Protein AF-A0A8C8A825-F1 (afdb_monomer_lite)

InterPro domains:
  IPR019345 ARMET, C-terminal [PF10208] (122-163)
  IPR036361 SAP domain superfamily [G3DSA:1.10.720.30] (118-174)
  IPR036361 SAP domain superfamily [SSF68906] (119-161)
  IPR045332 ARMET, N-terminal [PF20145] (24-117)
  IPR045333 ARMET-like [PTHR12990] (24-174)

Secondary structure (DSSP, 8-state):
-------------------SS-HHHHHHHHHHHHHHHHTT----HHHHHHHHHHHHHH--THHHHHHHHTT-STTS-TTTTHHHHHHHHTT--HHHHHHHHHHH-THHHH-PPP----TTT--TTTS-HHHHHHHHHHTT---TT--SHHHHHHHHHHHHHHH-HHHHHTTTT-

Foldseek 3Di:
DDDDDDDDDDDPPDPDDDDDFQCLQQVLLVVLLVVCVVVVHQLALVRSLVSLLVSLVVDDDLSVVLCQLQQSHPPHDPVNVCLVSVCSSVVNRSVVSSVVSCVVPVVSRVSDDDPPQLLLPHDLVPDDPVVLQVNCVVVVHHDDPPPDSVSSVVVCLVCCCVPPVVSVVSVVVD

Sequence (174 aa):
ANAAEGAKLTQLYVPFPQAGAWILCVTFLGRFYQSLKDNDIEFTPASIEKELLKSCKEAKGKENRLCYYVGATSDAATKIINEVSKPMSHHIPVEKICEKLKKKDSQICELKYDKQIDLSTADLRKLRVKELRRILDDWGEACKGCAEKSDFIRRIHELMPKYAPRAAGARADL

Structure (mmCIF, N/CA/C/O backbone):
data_AF-A0A8C8A825-F1
#
_entry.id   AF-A0A8C8A825-F1
#
loop_
_atom_site.group_PDB
_atom_site.id
_atom_site.type_symbol
_atom_site.label_atom_id
_atom_site.label_alt_id
_atom_site.label_comp_id
_atom_site.label_asym_id
_atom_site.label_entity_id
_atom_site.label_seq_id
_atom_site.pdbx_PDB_ins_code
_atom_site.Cartn_x
_atom_site.Cartn_y
_atom_site.Cartn_z
_atom_site.occupancy
_atom_site.B_iso_or_equiv
_atom_site.auth_seq_id
_ato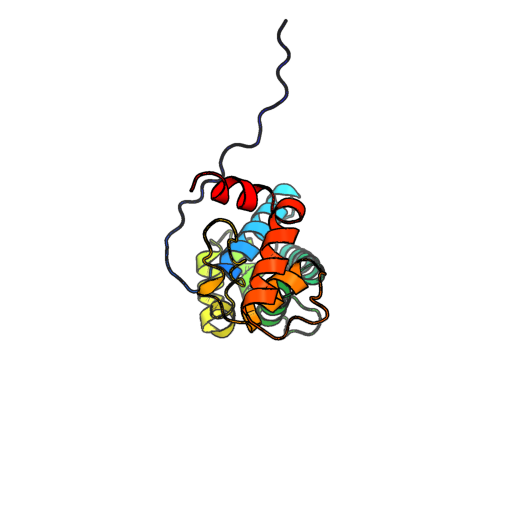m_site.auth_comp_id
_atom_site.auth_asym_id
_atom_site.auth_atom_id
_atom_site.pdbx_PDB_model_num
ATOM 1 N N . ALA A 1 1 ? -36.972 5.848 -29.291 1.00 37.88 1 ALA A N 1
ATOM 2 C CA . ALA A 1 1 ? -35.544 5.999 -29.629 1.00 37.88 1 ALA A CA 1
ATOM 3 C C . ALA A 1 1 ? -34.778 5.936 -28.317 1.00 37.88 1 ALA A C 1
ATOM 5 O O . ALA A 1 1 ? -34.937 6.827 -27.495 1.00 37.88 1 ALA A O 1
ATOM 6 N N . ASN A 1 2 ? -34.136 4.798 -28.052 1.00 31.83 2 ASN A N 1
ATOM 7 C CA . ASN A 1 2 ? -33.601 4.459 -26.735 1.00 31.83 2 ASN A CA 1
ATOM 8 C C . ASN A 1 2 ? -32.229 5.096 -26.514 1.00 31.83 2 ASN A C 1
ATOM 10 O O . ASN A 1 2 ? -31.342 4.969 -27.355 1.00 31.83 2 ASN A O 1
ATOM 14 N N . ALA A 1 3 ? -32.095 5.750 -25.363 1.00 33.47 3 ALA A N 1
ATOM 15 C CA . ALA A 1 3 ? -30.843 6.184 -24.773 1.00 33.47 3 ALA A CA 1
ATOM 16 C C . ALA A 1 3 ? -30.047 4.960 -24.298 1.00 33.47 3 ALA A C 1
ATOM 18 O O . ALA A 1 3 ? -30.589 4.097 -23.607 1.00 33.47 3 ALA A O 1
ATOM 19 N N . ALA A 1 4 ? -28.771 4.890 -24.664 1.00 36.69 4 ALA A N 1
ATOM 20 C CA . ALA A 1 4 ? -27.846 3.878 -24.180 1.00 36.69 4 ALA A CA 1
ATOM 21 C C . ALA A 1 4 ? -26.465 4.510 -23.989 1.00 36.69 4 ALA A C 1
ATOM 23 O O . ALA A 1 4 ? -25.629 4.432 -24.877 1.00 36.69 4 ALA A O 1
ATOM 24 N N . GLU A 1 5 ? -26.228 5.114 -22.824 1.00 36.88 5 GLU A N 1
ATOM 25 C CA . GLU A 1 5 ? -24.880 5.348 -22.302 1.00 36.88 5 GLU A CA 1
ATOM 26 C C . GLU A 1 5 ? -24.901 5.104 -20.793 1.00 36.88 5 GLU A C 1
ATOM 28 O O . GLU A 1 5 ? -25.528 5.838 -20.034 1.00 36.88 5 GLU A O 1
ATOM 33 N N . GLY A 1 6 ? -24.273 4.010 -20.361 1.00 34.44 6 GLY A N 1
ATOM 34 C CA . GLY A 1 6 ? -24.241 3.638 -18.950 1.00 34.44 6 GLY A CA 1
ATOM 35 C C . GLY A 1 6 ? -23.937 2.167 -18.704 1.00 34.44 6 GLY A C 1
ATOM 36 O O . GLY A 1 6 ? -24.703 1.499 -18.022 1.00 34.44 6 GLY A O 1
ATOM 37 N N . ALA A 1 7 ? -22.840 1.640 -19.255 1.00 36.97 7 ALA A N 1
ATOM 38 C CA . ALA A 1 7 ? -22.314 0.342 -18.831 1.00 36.97 7 ALA A CA 1
ATOM 39 C C . ALA A 1 7 ? -20.840 0.173 -19.229 1.00 36.97 7 ALA A C 1
ATOM 41 O O . ALA A 1 7 ? -20.533 -0.314 -20.314 1.00 36.97 7 ALA A O 1
ATOM 42 N N . LYS A 1 8 ? -19.909 0.525 -18.333 1.00 34.47 8 LYS A N 1
ATOM 43 C CA . LYS A 1 8 ? -18.552 -0.047 -18.368 1.00 34.47 8 LYS A CA 1
ATOM 44 C C . LYS A 1 8 ? -17.921 -0.117 -16.978 1.00 34.47 8 LYS A C 1
ATOM 46 O O . LYS A 1 8 ? -16.899 0.489 -16.697 1.00 34.47 8 LYS A O 1
ATOM 51 N N . LEU A 1 9 ? -18.556 -0.886 -16.101 1.00 34.88 9 LEU A N 1
ATOM 52 C CA . LEU A 1 9 ? -17.933 -1.423 -14.891 1.00 34.88 9 LEU A CA 1
ATOM 53 C C . LEU A 1 9 ? -18.299 -2.902 -14.795 1.00 34.88 9 LEU A C 1
ATOM 55 O O . LEU A 1 9 ? -19.087 -3.316 -13.951 1.00 34.88 9 LEU A O 1
ATOM 59 N N . THR A 1 10 ? -17.754 -3.703 -15.705 1.00 31.58 10 THR A N 1
ATOM 60 C CA . THR A 1 10 ? -17.824 -5.158 -15.611 1.00 31.58 10 THR A CA 1
ATOM 61 C C . THR A 1 10 ? -16.430 -5.757 -15.737 1.00 31.58 10 THR A C 1
ATOM 63 O O . THR A 1 10 ? -15.750 -5.634 -16.750 1.00 31.58 10 THR A O 1
ATOM 66 N N . GLN A 1 11 ? -16.067 -6.453 -14.660 1.00 36.81 11 GLN A N 1
ATOM 67 C CA . GLN A 1 11 ? -15.242 -7.654 -14.655 1.00 36.81 11 GLN A CA 1
ATOM 68 C C . GLN A 1 11 ? -13.747 -7.527 -15.017 1.00 36.81 11 GLN A C 1
ATOM 70 O O . GLN A 1 11 ? -13.301 -7.932 -16.085 1.00 36.81 11 GLN A O 1
ATOM 75 N N . LEU A 1 12 ? -12.924 -7.175 -14.024 1.00 33.88 12 LEU A N 1
ATOM 76 C CA . LEU A 1 12 ? -11.629 -7.847 -13.837 1.00 33.88 12 LEU A CA 1
ATOM 77 C C . LEU A 1 12 ? -11.740 -8.775 -12.623 1.00 33.88 12 LEU A C 1
ATOM 79 O O . LEU A 1 12 ? -11.275 -8.473 -11.527 1.00 33.88 12 LEU A O 1
ATOM 83 N N . TYR A 1 13 ? -12.411 -9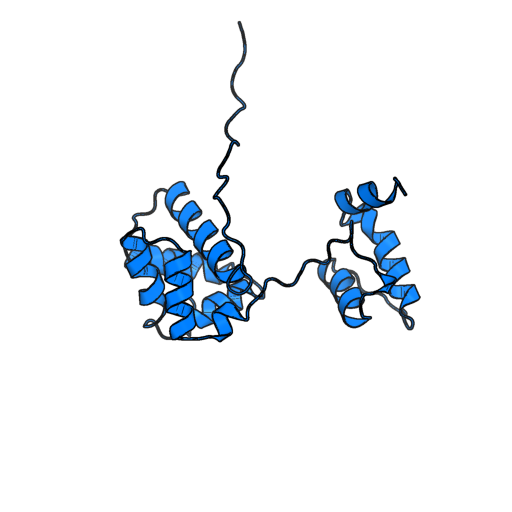.910 -12.820 1.00 34.53 13 TYR A N 1
ATOM 84 C CA . TYR A 1 13 ? -12.325 -11.039 -11.898 1.00 34.53 13 TYR A CA 1
ATOM 85 C C . TYR A 1 13 ? -11.005 -11.755 -12.203 1.00 34.53 13 TYR A C 1
ATOM 87 O O . TYR A 1 13 ? -10.935 -12.592 -13.100 1.00 34.53 13 TYR A O 1
ATOM 95 N N . VAL A 1 14 ? -9.926 -11.361 -11.524 1.00 41.38 14 VAL A N 1
ATOM 96 C CA . VAL A 1 14 ? -8.664 -12.105 -11.584 1.00 41.38 14 VAL A CA 1
ATOM 97 C C . VAL A 1 14 ? -8.833 -13.326 -10.673 1.00 41.38 14 VAL A C 1
ATOM 99 O O . VAL A 1 14 ? -9.137 -13.138 -9.491 1.00 41.38 14 VAL A O 1
ATOM 102 N N . PRO A 1 15 ? -8.697 -14.566 -11.181 1.00 37.84 15 PRO A N 1
ATOM 103 C CA . PRO A 1 15 ? -8.819 -15.762 -10.362 1.00 37.84 15 PRO A CA 1
ATOM 104 C C . PRO A 1 15 ? -7.679 -15.749 -9.345 1.00 37.84 15 PRO A C 1
ATOM 106 O O . PRO A 1 15 ? -6.513 -15.868 -9.699 1.00 37.84 15 PRO A O 1
ATOM 109 N N . PHE A 1 16 ? -8.038 -15.516 -8.087 1.00 37.12 16 PHE A N 1
ATOM 110 C CA . PHE A 1 16 ? -7.142 -15.349 -6.952 1.00 37.12 16 PHE A CA 1
ATOM 111 C C . PHE A 1 16 ? -6.661 -16.731 -6.476 1.00 37.12 16 PHE A C 1
ATOM 113 O O . PHE A 1 16 ? -7.476 -17.480 -5.925 1.00 37.12 16 PHE A O 1
ATOM 120 N N . PRO A 1 17 ? -5.376 -17.110 -6.622 1.00 40.50 17 PRO A N 1
ATOM 121 C CA . PRO A 1 17 ? -4.846 -18.258 -5.909 1.00 40.50 17 PRO A CA 1
ATOM 122 C C . PRO A 1 17 ? -4.606 -17.830 -4.457 1.00 40.50 17 PRO A C 1
ATOM 124 O O . PRO A 1 17 ? -3.824 -16.930 -4.148 1.00 40.50 17 PRO A O 1
ATOM 127 N N . GLN A 1 18 ? -5.335 -18.462 -3.546 1.00 50.6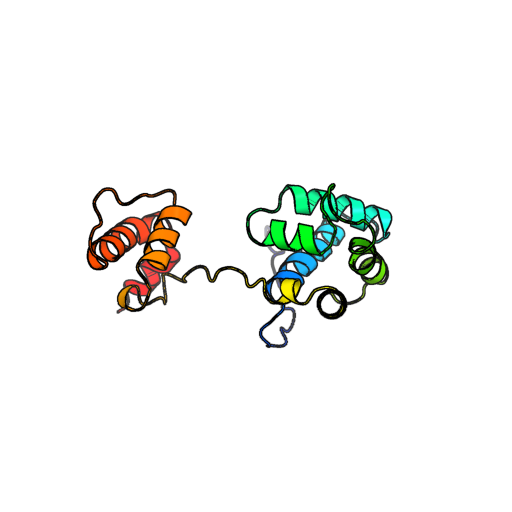9 18 GLN A N 1
ATOM 128 C CA . GLN A 1 18 ? -5.206 -18.294 -2.103 1.00 50.69 18 GLN A CA 1
ATOM 129 C C . GLN A 1 18 ? -3.828 -18.780 -1.624 1.00 50.69 18 GLN A C 1
ATOM 131 O O . GLN A 1 18 ? -3.541 -19.963 -1.764 1.00 50.69 18 GLN A O 1
ATOM 136 N N . ALA A 1 19 ? -3.023 -17.906 -1.004 1.00 37.22 19 ALA A N 1
ATOM 137 C CA . ALA A 1 19 ? -2.211 -18.225 0.187 1.00 37.22 19 ALA A CA 1
ATOM 138 C C . ALA A 1 19 ? -1.339 -17.031 0.632 1.00 37.22 19 ALA A C 1
ATOM 140 O O . ALA A 1 19 ? -0.170 -16.891 0.285 1.00 37.22 19 ALA A O 1
ATOM 141 N N . GLY A 1 20 ? -1.907 -16.166 1.471 1.00 55.69 20 GLY A N 1
ATOM 142 C CA . GLY A 1 20 ? -1.382 -16.018 2.831 1.00 55.69 20 GLY A CA 1
ATOM 143 C C . GLY A 1 20 ? 0.038 -15.497 3.099 1.00 55.69 20 GLY A C 1
ATOM 144 O O . GLY A 1 20 ? 0.536 -15.819 4.167 1.00 55.69 20 GLY A O 1
ATOM 145 N N . ALA A 1 21 ? 0.689 -14.686 2.258 1.00 53.09 21 ALA A N 1
ATOM 146 C CA . ALA A 1 21 ? 1.866 -13.897 2.696 1.00 53.09 21 ALA A CA 1
ATOM 147 C C . ALA A 1 21 ? 2.200 -12.658 1.838 1.00 53.09 21 ALA A C 1
ATOM 149 O O . ALA A 1 21 ? 3.205 -12.020 2.065 1.00 53.09 21 ALA A O 1
ATOM 150 N N . TRP A 1 22 ? 1.417 -12.294 0.825 1.00 64.94 22 TRP A N 1
ATOM 151 C CA . TRP A 1 22 ? 1.866 -11.305 -0.185 1.00 64.94 22 TRP A CA 1
ATOM 152 C C . TRP A 1 22 ? 0.743 -10.392 -0.665 1.00 64.94 22 TRP A C 1
ATOM 154 O O . TRP A 1 22 ? 0.918 -9.639 -1.619 1.00 64.94 22 TRP A O 1
ATOM 164 N N . ILE A 1 23 ? -0.412 -10.446 0.007 1.00 72.50 23 ILE A N 1
ATOM 165 C CA . ILE A 1 23 ? -1.627 -9.723 -0.387 1.00 72.50 23 ILE A CA 1
ATOM 166 C C . ILE A 1 23 ? -1.338 -8.235 -0.573 1.00 72.50 23 ILE A C 1
ATOM 168 O O . ILE A 1 23 ? -1.817 -7.653 -1.538 1.00 72.50 23 ILE A O 1
ATOM 172 N N . LEU A 1 24 ? -0.527 -7.632 0.298 1.00 78.12 24 LEU A N 1
ATOM 173 C CA . LEU A 1 24 ? -0.204 -6.213 0.198 1.00 78.12 24 LEU A CA 1
ATOM 174 C C . LEU A 1 24 ? 0.624 -5.887 -1.050 1.00 78.12 24 LEU A C 1
ATOM 176 O O . LEU A 1 24 ? 0.237 -5.012 -1.817 1.00 78.12 24 LEU A O 1
ATOM 180 N N . CYS A 1 25 ? 1.699 -6.637 -1.302 1.00 82.31 25 CYS A N 1
ATOM 181 C CA . CYS A 1 25 ? 2.536 -6.449 -2.488 1.00 82.31 25 CYS A CA 1
ATOM 182 C C . CYS A 1 25 ? 1.747 -6.672 -3.790 1.00 82.31 25 CYS A C 1
ATOM 184 O O . CYS A 1 25 ? 1.757 -5.818 -4.673 1.00 82.31 25 CYS A O 1
ATOM 186 N N . VAL A 1 26 ? 1.011 -7.785 -3.888 1.00 83.88 26 VAL A N 1
ATOM 187 C CA . VAL A 1 26 ? 0.253 -8.148 -5.097 1.00 83.88 26 VAL A CA 1
ATOM 188 C C . VAL A 1 26 ? -0.876 -7.156 -5.365 1.00 83.88 26 VAL A C 1
ATOM 190 O O . VAL A 1 26 ? -1.069 -6.749 -6.507 1.00 83.88 26 VAL A O 1
ATOM 193 N N . THR A 1 27 ? -1.595 -6.721 -4.325 1.00 82.44 27 THR A N 1
ATOM 194 C CA . THR A 1 27 ? -2.688 -5.749 -4.480 1.00 82.44 27 THR A CA 1
ATOM 195 C C . THR A 1 27 ? -2.154 -4.385 -4.901 1.00 82.44 27 THR A C 1
ATOM 197 O O . THR A 1 27 ? -2.687 -3.791 -5.836 1.00 82.44 27 THR A O 1
ATOM 200 N N . PHE A 1 28 ? -1.093 -3.896 -4.251 1.00 86.00 28 PHE A N 1
ATOM 201 C CA . PHE A 1 28 ? -0.498 -2.601 -4.571 1.00 86.00 28 PHE A CA 1
ATOM 202 C C . PHE A 1 28 ? 0.079 -2.581 -5.991 1.00 86.00 28 PHE A C 1
ATOM 204 O O . PHE A 1 28 ? -0.312 -1.745 -6.804 1.00 86.00 28 PHE A O 1
ATOM 211 N N . LEU A 1 29 ? 0.939 -3.549 -6.331 1.00 86.12 29 LEU A N 1
ATOM 212 C CA . LEU A 1 29 ? 1.541 -3.637 -7.664 1.00 86.12 29 LEU A CA 1
ATOM 213 C C . LEU A 1 29 ? 0.511 -3.953 -8.753 1.00 86.12 29 LEU A C 1
ATOM 215 O O . LEU A 1 29 ? 0.650 -3.478 -9.876 1.00 86.12 29 LEU A O 1
ATOM 219 N N . GLY A 1 30 ? -0.531 -4.724 -8.438 1.00 86.81 30 GLY A N 1
ATOM 220 C CA . GLY A 1 30 ? -1.634 -4.998 -9.357 1.00 86.81 30 GLY A CA 1
ATOM 221 C C . GLY A 1 30 ? -2.434 -3.739 -9.693 1.00 86.81 30 GLY A C 1
ATOM 222 O O . GLY A 1 30 ? -2.683 -3.473 -10.868 1.00 86.81 30 GLY A O 1
ATOM 223 N N . ARG A 1 31 ? -2.780 -2.927 -8.683 1.00 84.81 31 ARG A N 1
ATOM 224 C CA . ARG A 1 31 ? -3.431 -1.618 -8.879 1.00 84.81 31 ARG A CA 1
ATOM 225 C C . ARG A 1 31 ? -2.542 -0.666 -9.669 1.00 84.81 31 ARG A C 1
ATOM 227 O O . ARG A 1 31 ? -3.011 -0.049 -10.617 1.00 84.81 31 ARG A O 1
ATOM 234 N N . PHE A 1 32 ? -1.261 -0.597 -9.319 1.00 88.31 32 PHE A N 1
ATOM 235 C CA . PHE A 1 32 ? -0.285 0.230 -10.019 1.00 88.31 32 PHE A CA 1
ATOM 236 C C . PHE A 1 32 ? -0.153 -0.162 -11.499 1.00 88.31 32 PHE A C 1
ATOM 238 O O . PHE A 1 32 ? -0.235 0.692 -12.374 1.00 88.31 32 PHE A O 1
ATOM 245 N N . TYR A 1 33 ? -0.047 -1.458 -11.799 1.00 87.12 33 TYR A N 1
ATOM 246 C CA . TYR A 1 33 ? 0.012 -1.955 -13.174 1.00 87.12 33 TYR A CA 1
ATOM 247 C C . TYR A 1 33 ? -1.242 -1.592 -13.986 1.00 87.12 33 TYR A C 1
ATOM 249 O O . TYR A 1 33 ? -1.131 -1.230 -15.154 1.00 87.12 33 TYR A O 1
ATOM 257 N N . GLN A 1 34 ? -2.431 -1.655 -13.376 1.00 85.81 34 GLN A N 1
ATOM 258 C CA . GLN A 1 34 ? -3.663 -1.184 -14.020 1.00 85.81 34 GLN A CA 1
ATOM 259 C C . GLN A 1 34 ? -3.650 0.332 -14.232 1.00 85.81 34 GLN A C 1
ATOM 261 O O . GLN A 1 34 ? -4.019 0.780 -15.308 1.00 85.81 34 GLN A O 1
ATOM 266 N N . SER A 1 35 ? -3.160 1.109 -13.263 1.00 85.75 35 SER A N 1
ATOM 267 C CA . SER A 1 35 ? -3.014 2.562 -13.400 1.00 85.75 35 SER A CA 1
ATOM 268 C C . SER A 1 35 ? -2.112 2.934 -14.575 1.00 85.75 35 SER A C 1
ATOM 270 O O . SER A 1 35 ? -2.441 3.850 -15.319 1.00 85.75 35 SER A O 1
ATOM 272 N N . LEU A 1 36 ? -1.007 2.211 -14.782 1.00 87.62 36 LEU A N 1
ATOM 273 C CA . LEU A 1 36 ? -0.136 2.421 -15.942 1.00 87.62 36 LEU A CA 1
ATOM 274 C C . LEU A 1 36 ? -0.876 2.178 -17.262 1.00 87.62 36 LEU A C 1
ATOM 276 O O . LEU A 1 36 ? -0.718 2.961 -18.190 1.00 87.62 36 LEU A O 1
ATOM 280 N N . LYS A 1 37 ? -1.704 1.126 -17.333 1.00 85.62 37 LYS A N 1
ATOM 281 C CA . LYS A 1 37 ? -2.528 0.841 -18.520 1.00 85.62 37 LYS A CA 1
ATOM 282 C C . LYS A 1 37 ? -3.593 1.902 -18.763 1.00 85.62 37 LYS A C 1
ATOM 284 O O . LYS A 1 37 ? -3.794 2.297 -19.900 1.00 85.62 37 LYS A O 1
ATOM 289 N N . ASP A 1 38 ? -4.279 2.328 -17.709 1.00 87.81 38 ASP A N 1
ATOM 290 C CA . ASP A 1 38 ? -5.364 3.310 -17.785 1.00 87.81 38 ASP A CA 1
ATOM 291 C C . ASP A 1 38 ? -4.858 4.695 -18.215 1.00 87.81 38 ASP A C 1
ATOM 293 O O . ASP A 1 38 ? -5.515 5.395 -18.976 1.0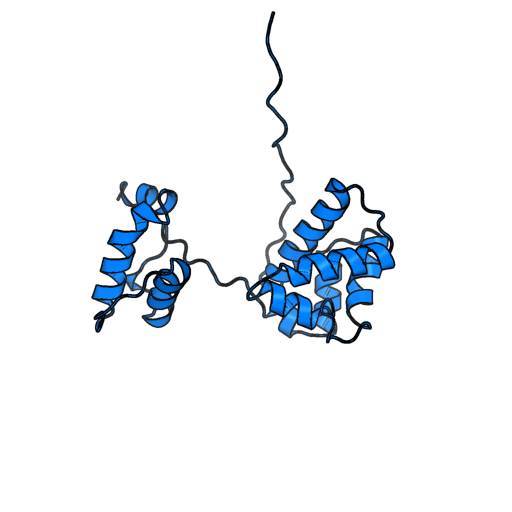0 87.81 38 ASP A O 1
ATOM 297 N N . ASN A 1 39 ? -3.641 5.051 -17.792 1.00 84.25 39 ASN A N 1
ATOM 298 C CA . ASN A 1 39 ? -2.987 6.313 -18.144 1.00 84.25 39 ASN A CA 1
ATOM 299 C C . ASN A 1 39 ? -2.134 6.224 -19.426 1.00 84.25 39 ASN A C 1
ATOM 301 O O . ASN A 1 39 ? -1.360 7.141 -19.688 1.00 84.25 39 ASN A O 1
ATOM 305 N N . ASP A 1 40 ? -2.242 5.128 -20.189 1.00 85.88 40 ASP A N 1
ATOM 306 C CA . ASP A 1 40 ? -1.483 4.867 -21.425 1.00 85.88 40 ASP A CA 1
ATOM 307 C C . ASP A 1 40 ? 0.038 5.104 -21.269 1.00 85.88 40 ASP A C 1
ATOM 309 O O . ASP A 1 40 ? 0.721 5.641 -22.138 1.00 85.88 40 ASP A O 1
ATOM 313 N N . ILE A 1 41 ? 0.588 4.734 -20.107 1.00 86.44 41 ILE A N 1
ATOM 314 C CA . ILE A 1 41 ? 2.007 4.921 -19.802 1.00 86.44 41 ILE A CA 1
ATOM 315 C C . ILE A 1 41 ? 2.819 3.814 -20.470 1.00 86.44 41 ILE A C 1
ATOM 317 O O . ILE A 1 41 ? 2.545 2.622 -20.305 1.00 86.44 41 ILE A O 1
ATOM 321 N N . GLU A 1 42 ? 3.891 4.201 -21.158 1.00 87.25 42 GLU A N 1
ATOM 322 C CA . GLU A 1 42 ? 4.827 3.246 -21.741 1.00 87.25 42 GLU A CA 1
ATOM 323 C C . GLU A 1 42 ? 5.457 2.355 -20.660 1.00 87.25 42 GLU A C 1
ATOM 325 O O . GLU A 1 42 ? 6.041 2.836 -19.683 1.00 87.25 42 GLU A O 1
ATOM 330 N N . PHE A 1 43 ? 5.404 1.037 -20.867 1.00 86.94 43 PHE A N 1
ATOM 331 C CA . PHE A 1 43 ? 5.983 0.029 -19.975 1.00 86.94 43 PHE A CA 1
ATOM 332 C C . PHE A 1 43 ? 7.511 -0.055 -20.119 1.00 86.94 43 PHE A C 1
ATOM 334 O O . PHE A 1 43 ? 8.077 -1.123 -20.337 1.00 86.94 43 PHE A O 1
ATOM 341 N N . THR A 1 44 ? 8.202 1.076 -19.996 1.00 88.19 44 THR A N 1
ATOM 342 C CA . THR A 1 44 ? 9.665 1.136 -19.936 1.00 88.19 44 THR A CA 1
ATOM 343 C C . THR A 1 44 ? 10.124 1.170 -18.478 1.00 88.19 44 THR A C 1
ATOM 345 O O . THR A 1 44 ? 9.418 1.712 -17.622 1.00 88.19 44 THR A O 1
ATOM 348 N N . PRO A 1 45 ? 11.306 0.615 -18.150 1.00 86.06 45 PRO A N 1
ATOM 349 C CA . PRO A 1 45 ? 11.792 0.601 -16.774 1.00 86.06 45 PRO A CA 1
ATOM 350 C C . PRO A 1 45 ? 11.873 2.015 -16.182 1.00 86.06 45 PRO A C 1
ATOM 352 O O . PRO A 1 45 ? 11.413 2.218 -15.065 1.00 86.06 45 PRO A O 1
ATOM 355 N N . ALA A 1 46 ? 12.332 3.000 -16.959 1.00 86.50 46 ALA A N 1
ATOM 356 C CA . ALA A 1 46 ? 12.440 4.388 -16.513 1.00 86.50 46 ALA A CA 1
ATOM 357 C C . ALA A 1 46 ? 11.072 5.042 -16.228 1.00 86.50 46 ALA A C 1
ATOM 359 O O . ALA A 1 46 ? 10.910 5.719 -15.210 1.00 86.50 46 ALA A O 1
ATOM 360 N N . SER A 1 47 ? 10.072 4.829 -17.094 1.00 88.50 47 SER A N 1
ATOM 361 C CA . SER A 1 47 ? 8.715 5.357 -16.881 1.00 88.50 47 SER A CA 1
ATOM 362 C C . SER A 1 47 ? 8.043 4.704 -15.674 1.00 88.50 47 SER A C 1
ATOM 364 O O . SER A 1 47 ? 7.458 5.396 -14.840 1.00 88.50 47 SER A O 1
ATOM 366 N N . ILE A 1 48 ? 8.191 3.383 -15.534 1.00 88.94 48 ILE A N 1
ATOM 367 C CA . ILE A 1 48 ? 7.663 2.622 -14.400 1.00 88.94 48 ILE A CA 1
ATOM 368 C C . ILE A 1 48 ? 8.294 3.098 -13.089 1.00 88.94 48 ILE A C 1
ATOM 370 O O . ILE A 1 48 ? 7.576 3.324 -12.121 1.00 88.94 48 ILE A O 1
ATOM 374 N N . GLU A 1 49 ? 9.615 3.289 -13.046 1.00 87.50 49 GLU A N 1
ATOM 375 C CA . GLU A 1 49 ? 10.314 3.806 -11.862 1.00 87.50 49 GLU A CA 1
ATOM 376 C C . GLU A 1 49 ? 9.770 5.175 -11.443 1.00 87.50 49 GLU A C 1
ATOM 378 O O . GLU A 1 49 ? 9.480 5.401 -10.266 1.00 87.50 49 GLU A O 1
ATOM 383 N N . LYS A 1 50 ? 9.576 6.075 -12.412 1.00 88.19 50 LYS A N 1
ATOM 384 C CA . LYS A 1 50 ? 9.054 7.423 -12.172 1.00 88.19 50 LYS A CA 1
ATOM 385 C C . LYS A 1 50 ? 7.625 7.406 -11.624 1.00 88.19 50 LYS A C 1
ATOM 387 O O . LYS A 1 50 ? 7.349 8.091 -10.637 1.00 88.19 50 LYS A O 1
ATOM 392 N N . GLU A 1 51 ? 6.728 6.632 -12.231 1.00 89.12 51 GLU A N 1
ATOM 393 C CA . GLU A 1 51 ? 5.329 6.578 -11.791 1.00 89.12 51 GLU A CA 1
ATOM 394 C C . GLU A 1 51 ? 5.180 5.815 -10.469 1.00 89.12 51 GLU A C 1
ATOM 396 O O . GLU A 1 51 ? 4.350 6.172 -9.629 1.00 89.12 51 GLU A O 1
ATOM 401 N N . LEU A 1 52 ? 6.027 4.808 -10.230 1.00 87.81 52 LEU A N 1
ATOM 402 C CA . LEU A 1 52 ? 6.054 4.079 -8.966 1.00 87.81 52 LEU A CA 1
ATOM 403 C C . LEU A 1 52 ? 6.513 4.990 -7.824 1.00 87.81 52 LEU A C 1
ATOM 405 O O . LEU A 1 52 ? 5.877 5.006 -6.775 1.00 87.81 52 LEU A O 1
ATOM 409 N N . LEU A 1 53 ? 7.549 5.810 -8.040 1.00 87.06 53 LEU A N 1
ATOM 410 C CA . LEU A 1 53 ? 7.986 6.831 -7.078 1.00 87.06 53 LEU A CA 1
ATOM 411 C C . LEU A 1 53 ? 6.868 7.827 -6.752 1.00 87.06 53 LEU A C 1
ATOM 413 O O . LEU A 1 53 ? 6.710 8.223 -5.599 1.00 87.06 53 LEU A O 1
ATOM 417 N N . LYS A 1 54 ? 6.089 8.242 -7.753 1.00 87.38 54 LYS A N 1
ATOM 418 C CA . LYS A 1 54 ? 4.952 9.149 -7.563 1.00 87.38 54 LYS A CA 1
ATOM 419 C C . LYS A 1 54 ? 3.836 8.483 -6.755 1.00 87.38 54 LYS A C 1
ATOM 421 O O . LYS A 1 54 ? 3.447 9.018 -5.721 1.00 87.38 54 LYS A O 1
ATOM 426 N N . SER A 1 55 ? 3.441 7.271 -7.139 1.00 86.38 55 SER A N 1
ATOM 427 C CA . SER A 1 55 ? 2.452 6.463 -6.410 1.00 86.38 55 SER A CA 1
ATOM 428 C C . SER A 1 55 ? 2.875 6.220 -4.956 1.00 86.38 55 SER A C 1
ATOM 430 O O . SER A 1 55 ? 2.066 6.284 -4.034 1.00 86.38 55 SER A O 1
ATOM 432 N N . CYS A 1 56 ? 4.170 5.997 -4.728 1.00 85.69 56 CYS A N 1
ATOM 433 C CA . CYS A 1 56 ? 4.739 5.781 -3.405 1.00 85.69 56 CYS A CA 1
ATOM 434 C C . CYS A 1 56 ? 4.829 7.042 -2.539 1.00 85.69 56 CYS A C 1
ATOM 436 O O . CYS A 1 56 ? 4.798 6.927 -1.317 1.00 85.69 56 CYS A O 1
ATOM 438 N N . LYS A 1 57 ? 4.894 8.241 -3.133 1.00 83.25 57 LYS A N 1
ATOM 439 C CA . LYS A 1 57 ? 4.781 9.507 -2.387 1.00 83.25 57 LYS A CA 1
ATOM 440 C C . LYS A 1 57 ? 3.366 9.743 -1.864 1.00 83.25 57 LYS A C 1
ATOM 442 O O . LYS A 1 57 ? 3.199 10.352 -0.811 1.00 83.25 57 LYS A O 1
ATOM 447 N N . GLU A 1 58 ? 2.361 9.282 -2.601 1.00 80.25 58 GLU A N 1
ATOM 448 C CA . GLU A 1 58 ? 0.953 9.381 -2.203 1.00 80.25 58 GLU A CA 1
ATOM 449 C C . GLU A 1 58 ? 0.545 8.261 -1.234 1.00 80.25 58 GLU A C 1
ATOM 451 O O . GLU A 1 58 ? -0.374 8.432 -0.427 1.00 80.25 58 GLU A O 1
ATOM 456 N N . ALA A 1 59 ? 1.258 7.131 -1.267 1.00 78.38 59 ALA A N 1
ATOM 457 C CA . ALA A 1 59 ? 1.038 6.000 -0.380 1.00 78.38 59 ALA A CA 1
ATOM 458 C C . ALA A 1 59 ? 1.245 6.378 1.098 1.00 78.38 59 ALA A C 1
ATOM 460 O O . ALA A 1 59 ? 2.214 7.034 1.480 1.00 78.38 59 ALA A O 1
ATOM 461 N N . LYS A 1 60 ? 0.346 5.907 1.971 1.00 75.50 60 LYS A N 1
ATOM 462 C CA . LYS A 1 60 ? 0.410 6.133 3.425 1.00 75.50 60 LYS A CA 1
ATOM 463 C C . LYS A 1 60 ? 0.374 4.813 4.193 1.00 75.50 60 LYS A C 1
ATOM 465 O O . LYS A 1 60 ? -0.076 3.780 3.702 1.00 75.50 60 LYS A O 1
ATOM 470 N N . GLY A 1 61 ? 0.880 4.833 5.426 1.00 79.88 61 GLY A N 1
ATOM 471 C CA . GLY A 1 61 ? 0.863 3.671 6.315 1.00 79.88 61 GLY A CA 1
ATOM 472 C C . GLY A 1 61 ? 1.716 2.508 5.799 1.00 79.88 61 GLY A C 1
ATOM 473 O O . GLY A 1 61 ? 2.927 2.639 5.617 1.00 79.88 61 GLY A O 1
ATOM 474 N N . LYS A 1 62 ? 1.093 1.342 5.596 1.00 75.81 62 LYS A N 1
ATOM 475 C CA . LYS A 1 62 ? 1.800 0.112 5.204 1.00 75.81 62 LYS A CA 1
ATOM 476 C C . LYS A 1 62 ? 2.239 0.093 3.742 1.00 75.81 62 LYS A C 1
ATOM 478 O O . LYS A 1 62 ? 3.242 -0.547 3.442 1.00 75.81 62 LYS A O 1
ATOM 483 N N . GLU A 1 63 ? 1.545 0.811 2.864 1.00 81.25 63 GLU A N 1
ATOM 484 C CA . GLU A 1 63 ? 1.940 0.945 1.457 1.00 81.25 63 GLU A CA 1
ATOM 485 C C . GLU A 1 63 ? 3.202 1.808 1.330 1.00 81.25 63 GLU A C 1
ATOM 487 O O . GLU A 1 63 ? 4.122 1.426 0.618 1.00 81.25 63 GLU A O 1
ATOM 492 N N . ASN A 1 64 ? 3.343 2.871 2.133 1.00 83.12 64 ASN A N 1
ATOM 493 C CA . ASN A 1 64 ? 4.605 3.621 2.221 1.00 83.12 64 ASN A CA 1
ATOM 494 C C . ASN A 1 64 ? 5.764 2.742 2.727 1.00 83.12 64 ASN A C 1
ATOM 496 O O . ASN A 1 64 ? 6.892 2.813 2.243 1.00 83.12 64 ASN A O 1
ATOM 500 N N . ARG A 1 65 ? 5.484 1.862 3.695 1.00 81.94 65 ARG A N 1
ATOM 501 C CA . ARG A 1 65 ? 6.489 0.922 4.200 1.00 81.94 65 ARG A CA 1
ATOM 502 C C . ARG A 1 65 ? 6.880 -0.119 3.148 1.00 81.94 65 ARG A C 1
ATOM 504 O O . ARG A 1 65 ? 8.057 -0.436 3.040 1.00 81.94 65 ARG A O 1
ATOM 511 N N . LEU A 1 66 ? 5.930 -0.595 2.338 1.00 84.38 66 LEU A N 1
ATOM 512 C CA . LEU A 1 66 ? 6.229 -1.402 1.151 1.00 84.38 66 LEU A CA 1
ATOM 513 C C . LEU A 1 66 ? 7.134 -0.626 0.188 1.00 84.38 66 LEU A C 1
ATOM 515 O O . LEU A 1 66 ? 8.160 -1.159 -0.216 1.00 84.38 66 LEU A O 1
ATOM 519 N N . CYS A 1 67 ? 6.780 0.621 -0.134 1.00 86.62 67 CYS A N 1
ATOM 520 C CA . CYS A 1 67 ? 7.539 1.501 -1.023 1.00 86.62 67 CYS A CA 1
ATOM 521 C C . CYS A 1 67 ? 9.001 1.669 -0.595 1.00 86.62 67 CYS A C 1
ATOM 523 O O . CYS A 1 67 ? 9.898 1.620 -1.436 1.00 86.62 67 CYS A O 1
ATOM 525 N N . TYR A 1 68 ? 9.248 1.790 0.711 1.00 83.56 68 TYR A N 1
ATOM 526 C CA . TYR A 1 68 ? 10.596 1.815 1.273 1.00 83.56 68 TYR A CA 1
ATOM 527 C C . TYR A 1 68 ? 11.378 0.531 0.955 1.00 83.56 68 TYR A C 1
ATOM 529 O O . TYR A 1 68 ? 12.487 0.596 0.429 1.00 83.56 68 TYR A O 1
ATOM 537 N N . TYR A 1 69 ? 10.779 -0.640 1.194 1.00 81.19 69 TYR A N 1
ATOM 538 C CA . TYR A 1 69 ? 11.441 -1.924 0.948 1.00 81.19 69 TYR A CA 1
ATOM 539 C C . TYR A 1 69 ? 11.645 -2.240 -0.538 1.00 81.19 69 TYR A C 1
ATOM 541 O O . TYR A 1 69 ? 12.649 -2.845 -0.902 1.00 81.19 69 TYR A O 1
ATOM 549 N N . VAL A 1 70 ? 10.724 -1.828 -1.414 1.00 83.38 70 VAL A N 1
ATOM 550 C CA . VAL A 1 70 ? 10.880 -2.013 -2.870 1.00 83.38 70 VAL A CA 1
ATOM 551 C C . VAL A 1 70 ? 11.828 -0.990 -3.502 1.00 83.38 70 VAL A C 1
ATOM 553 O O . VAL A 1 70 ? 12.086 -1.058 -4.701 1.00 83.38 70 VAL A O 1
ATOM 556 N N . GLY A 1 71 ? 12.370 -0.051 -2.724 1.00 83.12 71 GLY A N 1
ATOM 557 C CA . GLY A 1 71 ? 13.297 0.957 -3.230 1.00 83.12 71 GLY A CA 1
ATOM 558 C C . GLY A 1 71 ? 12.630 2.092 -4.007 1.00 83.12 71 GLY A C 1
ATOM 559 O O . GLY A 1 71 ? 13.302 2.777 -4.770 1.00 83.12 71 GLY A O 1
ATOM 560 N N . ALA A 1 72 ? 11.320 2.283 -3.842 1.00 84.06 72 ALA A N 1
ATOM 561 C CA . ALA A 1 72 ? 10.531 3.322 -4.504 1.00 84.06 72 ALA A CA 1
ATOM 562 C C . ALA A 1 72 ? 10.346 4.564 -3.616 1.00 84.06 72 ALA A C 1
ATOM 564 O O . ALA A 1 72 ? 9.312 5.231 -3.647 1.00 84.06 72 ALA A O 1
ATOM 565 N N . THR A 1 73 ? 11.362 4.884 -2.819 1.00 77.50 73 THR A N 1
ATOM 566 C CA . THR A 1 73 ? 11.474 6.145 -2.084 1.00 77.50 73 THR A CA 1
ATOM 567 C C . THR A 1 73 ? 12.766 6.838 -2.498 1.00 77.50 73 THR A C 1
ATOM 569 O O . THR A 1 73 ? 13.731 6.192 -2.897 1.00 77.50 73 THR A O 1
ATOM 572 N N . SER A 1 74 ? 12.806 8.166 -2.399 1.00 66.69 74 SER A N 1
ATOM 573 C CA . SER A 1 74 ? 13.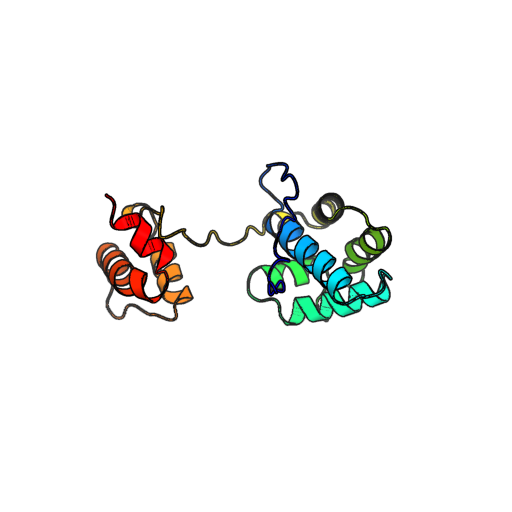992 8.963 -2.753 1.00 66.69 74 SER A CA 1
ATOM 574 C C . SER A 1 74 ? 15.225 8.670 -1.889 1.00 66.69 74 SER A C 1
ATOM 576 O O . SER A 1 74 ? 16.325 9.058 -2.260 1.00 66.69 74 SER A O 1
ATOM 578 N N . ASP A 1 75 ? 15.026 8.012 -0.747 1.00 64.12 75 ASP A N 1
ATOM 579 C CA . ASP A 1 75 ? 16.059 7.648 0.228 1.00 64.12 75 ASP A CA 1
ATOM 580 C C . ASP A 1 75 ? 16.556 6.197 0.059 1.00 64.12 75 ASP A C 1
ATOM 582 O O . ASP A 1 75 ? 17.605 5.823 0.576 1.00 64.12 75 ASP A O 1
ATOM 586 N N . ALA A 1 76 ? 15.819 5.356 -0.675 1.00 61.84 76 ALA A N 1
ATOM 587 C CA . ALA A 1 76 ? 16.128 3.937 -0.774 1.00 61.84 76 ALA A CA 1
ATOM 588 C C . ALA A 1 76 ? 17.076 3.607 -1.936 1.00 61.84 76 ALA A C 1
ATOM 590 O O . ALA A 1 76 ? 17.121 4.270 -2.973 1.00 61.84 76 ALA A O 1
ATOM 591 N N . ALA A 1 77 ? 17.836 2.522 -1.769 1.00 57.50 77 ALA A N 1
ATOM 592 C CA . ALA A 1 77 ? 18.785 2.055 -2.766 1.00 57.50 77 ALA A CA 1
ATOM 593 C C . ALA A 1 77 ? 18.072 1.702 -4.088 1.00 57.50 77 ALA A C 1
ATOM 595 O O . ALA A 1 77 ? 17.365 0.696 -4.187 1.00 57.50 77 ALA A O 1
ATOM 596 N N . THR A 1 78 ? 18.351 2.473 -5.142 1.00 61.62 78 THR A N 1
ATOM 597 C CA . THR A 1 78 ? 17.836 2.325 -6.524 1.00 61.62 78 THR A CA 1
ATOM 598 C C . THR A 1 78 ? 18.060 0.940 -7.155 1.00 61.62 78 THR A C 1
ATOM 600 O O . THR A 1 78 ? 17.534 0.620 -8.220 1.00 61.62 78 THR A O 1
ATOM 603 N N . LYS A 1 79 ? 18.816 0.055 -6.500 1.00 65.00 79 LYS A N 1
ATOM 604 C CA . LYS A 1 79 ? 19.024 -1.324 -6.949 1.00 65.00 79 LYS A CA 1
ATOM 605 C C . LYS A 1 79 ? 17.795 -2.225 -6.770 1.00 65.00 79 LYS A C 1
ATOM 607 O O . LYS A 1 79 ? 17.717 -3.223 -7.481 1.00 65.00 79 LYS A O 1
ATOM 612 N N . ILE A 1 80 ? 16.857 -1.920 -5.863 1.00 78.50 80 ILE A N 1
ATOM 613 C CA . ILE A 1 80 ? 15.686 -2.796 -5.635 1.00 78.50 80 ILE A CA 1
ATOM 614 C C . ILE A 1 80 ? 14.527 -2.482 -6.584 1.00 78.50 80 ILE A C 1
ATOM 616 O O . ILE A 1 80 ? 13.925 -3.417 -7.106 1.00 78.50 80 ILE A O 1
ATOM 620 N N . ILE A 1 81 ? 14.279 -1.210 -6.908 1.00 84.44 81 ILE A N 1
ATOM 621 C CA . ILE A 1 81 ? 13.189 -0.823 -7.822 1.00 84.44 81 ILE A CA 1
ATOM 622 C C . ILE A 1 81 ? 13.347 -1.449 -9.219 1.00 84.44 81 ILE A C 1
ATOM 624 O O . ILE A 1 81 ? 12.362 -1.822 -9.851 1.00 84.44 81 ILE A O 1
ATOM 628 N N . ASN A 1 82 ? 14.590 -1.707 -9.638 1.00 85.31 82 ASN A N 1
ATOM 629 C CA . ASN A 1 82 ? 14.938 -2.458 -10.845 1.00 85.31 82 ASN A CA 1
ATOM 630 C C . ASN A 1 82 ? 14.368 -3.890 -10.888 1.00 85.31 82 ASN A C 1
ATOM 632 O O . ASN A 1 82 ? 14.096 -4.418 -11.966 1.00 85.31 82 ASN A O 1
ATOM 636 N N . GLU A 1 83 ? 14.177 -4.532 -9.733 1.00 85.44 83 GLU A N 1
ATOM 637 C CA . GLU A 1 83 ? 13.548 -5.857 -9.624 1.00 85.44 83 GLU A CA 1
ATOM 638 C C . GLU A 1 83 ? 12.028 -5.801 -9.783 1.00 85.44 83 GLU A C 1
ATOM 640 O O . GLU A 1 83 ? 11.392 -6.846 -9.866 1.00 85.44 83 GLU A O 1
ATOM 645 N N . VAL A 1 84 ? 11.445 -4.602 -9.825 1.00 86.56 84 VAL A N 1
ATOM 646 C CA . VAL A 1 84 ? 10.028 -4.367 -10.111 1.00 86.56 84 VAL A CA 1
ATOM 647 C C . VAL A 1 84 ? 9.870 -3.823 -11.526 1.00 86.56 84 VAL A C 1
ATOM 649 O O . VAL A 1 84 ? 9.124 -4.396 -12.315 1.00 86.56 84 VAL A O 1
ATOM 652 N N . SER A 1 85 ? 10.626 -2.783 -11.883 1.00 87.62 85 SER A N 1
ATOM 653 C CA . SER A 1 85 ? 10.505 -2.084 -13.164 1.00 87.62 85 SER A CA 1
ATOM 654 C C . SER A 1 85 ? 10.849 -2.968 -14.365 1.00 87.62 85 SER A C 1
ATOM 656 O O . SER A 1 85 ? 10.070 -3.023 -15.312 1.00 87.62 85 SER A O 1
ATOM 658 N N . LYS A 1 86 ? 11.944 -3.741 -14.308 1.00 88.06 86 LYS A N 1
ATOM 659 C CA . LYS A 1 86 ? 12.341 -4.663 -15.390 1.00 88.06 86 LYS A CA 1
ATOM 660 C C . LYS A 1 86 ? 11.337 -5.795 -15.622 1.00 88.06 86 LYS A C 1
ATOM 662 O O . LYS A 1 86 ? 10.930 -6.011 -16.759 1.00 88.06 86 LYS A O 1
ATOM 667 N N . PRO A 1 87 ? 10.907 -6.572 -14.610 1.00 89.06 87 PRO A N 1
ATOM 668 C CA . PRO A 1 87 ? 9.906 -7.596 -14.874 1.00 89.06 87 PRO A CA 1
ATOM 669 C C . PRO A 1 87 ? 8.555 -6.997 -15.281 1.00 89.06 87 PRO A C 1
ATOM 671 O O . PRO A 1 87 ? 7.888 -7.581 -16.132 1.00 89.06 87 PRO A O 1
ATOM 674 N N . MET A 1 88 ? 8.174 -5.824 -14.762 1.00 86.69 88 MET A N 1
ATOM 675 C CA . MET A 1 88 ? 6.965 -5.132 -15.219 1.00 86.69 88 MET A CA 1
ATOM 676 C C . MET A 1 88 ? 7.052 -4.676 -16.679 1.00 86.69 88 MET A C 1
ATOM 678 O O . MET A 1 88 ? 6.056 -4.813 -17.391 1.00 86.69 88 MET A O 1
ATOM 682 N N . SER A 1 89 ? 8.216 -4.211 -17.154 1.00 88.00 89 SER A N 1
ATOM 683 C CA . SER A 1 89 ? 8.409 -3.851 -18.568 1.00 88.00 89 SER A CA 1
ATOM 684 C C . SER A 1 89 ? 8.288 -5.054 -19.504 1.00 88.00 89 SER A C 1
ATOM 686 O O . SER A 1 89 ? 7.878 -4.917 -20.648 1.00 88.00 89 SER A O 1
ATOM 688 N N . HIS A 1 90 ? 8.588 -6.257 -19.007 1.00 88.00 90 HIS A N 1
ATOM 689 C CA . HIS A 1 90 ? 8.363 -7.518 -19.724 1.00 88.00 90 HIS A CA 1
ATOM 690 C C . HIS A 1 90 ? 6.974 -8.128 -19.474 1.00 88.00 90 HIS A C 1
ATOM 692 O O . HIS A 1 90 ? 6.750 -9.292 -19.799 1.00 88.00 90 HIS A O 1
ATOM 698 N N . HIS A 1 91 ? 6.052 -7.377 -18.863 1.00 83.44 91 HIS A N 1
ATOM 699 C CA . HIS A 1 91 ? 4.703 -7.829 -18.510 1.00 83.44 91 HIS A CA 1
ATOM 700 C C . HIS A 1 91 ? 4.666 -9.126 -17.682 1.00 83.44 91 HIS A C 1
ATOM 702 O O . HIS A 1 91 ? 3.724 -9.916 -17.769 1.00 83.44 91 HIS A O 1
ATOM 708 N N . ILE A 1 92 ? 5.683 -9.348 -16.848 1.00 84.94 92 ILE A N 1
ATOM 709 C CA . ILE A 1 92 ? 5.708 -10.469 -15.910 1.00 84.94 92 ILE A CA 1
ATOM 710 C C . ILE A 1 92 ? 4.612 -10.249 -14.854 1.00 84.94 92 ILE A C 1
ATOM 712 O O . ILE A 1 92 ? 4.456 -9.131 -14.355 1.00 84.94 92 ILE A O 1
ATOM 716 N N . PRO A 1 93 ? 3.858 -11.297 -14.472 1.00 83.50 93 PRO A N 1
ATOM 717 C CA . PRO A 1 93 ? 2.803 -11.178 -13.474 1.00 83.50 93 PRO A CA 1
ATOM 718 C C . PRO A 1 93 ? 3.353 -10.723 -12.118 1.00 83.50 93 PRO A C 1
ATOM 720 O O . PRO A 1 93 ? 4.394 -11.200 -11.656 1.00 83.50 93 PRO A O 1
ATOM 723 N N . VAL A 1 94 ? 2.600 -9.845 -11.452 1.00 84.62 94 VAL A N 1
ATOM 724 C CA . VAL A 1 94 ? 2.966 -9.224 -10.167 1.00 84.62 94 VAL A CA 1
ATOM 725 C C . VAL A 1 94 ? 3.264 -10.238 -9.061 1.00 84.62 94 VAL A C 1
ATOM 727 O O . VAL A 1 94 ? 4.113 -9.984 -8.214 1.00 84.62 94 VAL A O 1
ATOM 730 N N . GLU A 1 95 ? 2.646 -11.419 -9.100 1.00 82.69 95 GLU A N 1
ATOM 731 C CA . GLU A 1 95 ? 2.905 -12.507 -8.150 1.00 82.69 95 GLU A CA 1
ATOM 732 C C . GLU A 1 95 ? 4.369 -12.959 -8.186 1.00 82.69 95 GLU A C 1
ATOM 734 O O . GLU A 1 95 ? 5.023 -13.052 -7.146 1.00 82.69 95 GLU A O 1
ATOM 739 N N . LYS A 1 96 ? 4.931 -13.148 -9.387 1.00 83.81 96 LYS A N 1
ATOM 740 C CA . LYS A 1 96 ? 6.339 -13.540 -9.556 1.00 83.81 96 LYS A CA 1
ATOM 741 C C . LYS A 1 96 ? 7.300 -12.420 -9.165 1.00 83.81 96 LYS A C 1
ATOM 743 O O . LYS A 1 96 ? 8.413 -12.691 -8.719 1.00 83.81 96 LYS A O 1
ATOM 748 N N . ILE A 1 97 ? 6.877 -11.168 -9.322 1.00 86.00 97 ILE A N 1
ATOM 749 C CA . ILE A 1 97 ? 7.652 -9.997 -8.899 1.00 86.00 97 ILE A CA 1
ATOM 750 C C . ILE A 1 97 ? 7.732 -9.959 -7.371 1.00 86.00 97 ILE A C 1
ATOM 752 O O . ILE A 1 97 ? 8.828 -9.902 -6.816 1.00 86.00 97 ILE A O 1
ATOM 756 N N . CYS A 1 98 ? 6.595 -10.092 -6.686 1.00 82.62 98 CYS A N 1
ATOM 757 C CA . CYS A 1 98 ? 6.545 -10.170 -5.227 1.00 82.62 98 CYS A CA 1
ATOM 758 C C . CYS A 1 98 ? 7.326 -11.377 -4.679 1.00 82.62 98 CYS A C 1
ATOM 760 O O . CYS A 1 98 ? 7.979 -11.265 -3.643 1.00 82.62 98 CYS A O 1
ATOM 762 N N . GLU A 1 99 ? 7.334 -12.512 -5.385 1.00 83.81 99 GLU A N 1
ATOM 763 C CA . GLU A 1 99 ? 8.149 -13.673 -5.008 1.00 83.81 99 GLU A CA 1
ATOM 764 C C . GLU A 1 99 ? 9.658 -13.385 -5.096 1.00 83.81 99 GLU A C 1
ATOM 766 O O . GLU A 1 99 ? 10.415 -13.750 -4.192 1.00 83.81 99 GLU A O 1
ATOM 771 N N . LYS A 1 100 ? 10.112 -12.687 -6.147 1.00 83.19 100 LYS A N 1
ATOM 772 C CA . LYS A 1 100 ? 11.511 -12.243 -6.261 1.00 83.19 100 LYS A CA 1
ATOM 773 C C . LYS A 1 100 ? 11.883 -11.244 -5.170 1.00 83.19 100 LYS A C 1
ATOM 775 O O . LYS A 1 100 ? 12.954 -11.371 -4.579 1.00 83.19 100 LYS A O 1
ATOM 780 N N . LEU A 1 101 ? 10.994 -10.299 -4.871 1.00 82.19 101 LEU A N 1
ATOM 781 C CA . LEU A 1 101 ? 11.188 -9.327 -3.798 1.00 82.19 101 LEU A CA 1
ATOM 782 C C . LEU A 1 101 ? 11.325 -10.009 -2.433 1.00 82.19 101 LEU A C 1
ATOM 784 O O . LEU A 1 101 ? 12.232 -9.661 -1.684 1.00 82.19 101 LEU A O 1
ATOM 788 N N . LYS A 1 102 ? 10.528 -11.050 -2.154 1.00 78.69 102 LYS A N 1
ATOM 789 C CA . LYS A 1 102 ? 10.641 -11.848 -0.921 1.00 78.69 102 LYS A CA 1
ATOM 790 C C . LYS A 1 102 ? 12.039 -12.431 -0.718 1.00 78.69 102 LYS A C 1
ATOM 792 O O . LYS A 1 102 ? 12.521 -12.502 0.406 1.00 78.69 102 LYS A O 1
ATOM 797 N N . LYS A 1 103 ? 12.682 -12.893 -1.797 1.00 80.25 103 LYS A N 1
ATOM 798 C CA . LYS A 1 103 ? 14.034 -13.469 -1.720 1.00 80.25 103 LYS A CA 1
ATOM 799 C C . LYS A 1 103 ? 15.087 -12.425 -1.346 1.00 80.25 103 LYS A C 1
ATOM 801 O O . LYS A 1 103 ? 16.127 -12.806 -0.822 1.00 80.25 103 LYS A O 1
ATOM 806 N N . LYS A 1 104 ? 14.832 -11.140 -1.623 1.00 77.50 104 LYS A N 1
ATOM 807 C CA . LYS A 1 104 ? 15.705 -10.036 -1.205 1.00 77.50 104 LYS A CA 1
ATOM 808 C C . LYS A 1 104 ? 15.378 -9.559 0.202 1.00 77.50 104 LYS A C 1
ATOM 810 O O . LYS A 1 104 ? 16.292 -9.350 0.988 1.00 77.50 104 LYS A O 1
ATOM 815 N N . ASP A 1 105 ? 14.093 -9.414 0.501 1.00 74.19 105 ASP A N 1
ATOM 816 C CA . ASP A 1 105 ? 13.617 -8.969 1.801 1.00 74.19 105 ASP A CA 1
ATOM 817 C C . ASP A 1 105 ? 12.320 -9.705 2.170 1.00 74.19 105 ASP A C 1
ATOM 819 O O . ASP A 1 105 ? 11.249 -9.491 1.588 1.00 74.19 105 ASP A O 1
ATOM 823 N N . SER A 1 106 ? 12.415 -10.599 3.155 1.00 74.19 106 SER A N 1
ATOM 824 C CA . SER A 1 106 ? 11.268 -11.365 3.638 1.00 74.19 106 SER A CA 1
ATOM 825 C C . SER A 1 106 ? 10.223 -10.485 4.326 1.00 74.19 106 SER A C 1
ATOM 827 O O . SER A 1 106 ? 9.047 -10.861 4.342 1.00 74.19 106 SER A O 1
ATOM 829 N N . GLN A 1 107 ? 10.603 -9.297 4.818 1.00 71.19 107 GLN A N 1
ATOM 830 C CA . GLN A 1 107 ? 9.703 -8.381 5.518 1.00 71.19 107 GLN A CA 1
ATOM 831 C C . GLN A 1 107 ? 8.625 -7.808 4.593 1.00 71.19 107 GLN A C 1
ATOM 833 O O . GLN A 1 107 ? 7.516 -7.529 5.049 1.00 71.19 107 GLN A O 1
ATOM 838 N N . ILE A 1 108 ? 8.893 -7.708 3.283 1.00 75.75 108 ILE A N 1
ATOM 839 C CA . ILE A 1 108 ? 7.917 -7.271 2.265 1.00 75.75 108 ILE A CA 1
ATOM 840 C C . ILE A 1 108 ? 6.644 -8.125 2.310 1.00 75.75 108 ILE A C 1
ATOM 842 O O . ILE A 1 108 ? 5.535 -7.615 2.151 1.00 75.75 108 ILE A O 1
ATOM 846 N N . CYS A 1 109 ? 6.798 -9.426 2.551 1.00 65.88 109 CYS A N 1
ATOM 847 C CA . CYS A 1 109 ? 5.693 -10.380 2.643 1.00 65.88 109 CYS A CA 1
ATOM 848 C C . CYS A 1 109 ? 5.082 -10.445 4.058 1.00 65.88 109 CYS A C 1
ATOM 850 O O . CYS A 1 109 ? 3.927 -10.816 4.266 1.00 65.88 109 CYS A O 1
ATOM 852 N N . GLU A 1 110 ? 5.816 -10.022 5.079 1.00 65.00 110 GLU A N 1
ATOM 853 C CA . GLU A 1 110 ? 5.256 -9.910 6.428 1.00 65.00 110 GLU A CA 1
ATOM 854 C C . GLU A 1 110 ? 4.327 -8.694 6.573 1.00 65.00 110 GLU A C 1
ATOM 856 O O . GLU A 1 110 ? 3.449 -8.675 7.446 1.00 65.00 110 GLU A O 1
ATOM 861 N N . LEU A 1 111 ? 4.444 -7.709 5.673 1.00 66.81 111 LEU A N 1
ATOM 862 C CA . LEU A 1 111 ? 3.499 -6.604 5.546 1.00 66.81 111 LEU A CA 1
ATOM 863 C C . LEU A 1 111 ? 2.131 -7.114 5.073 1.00 66.81 111 LEU A C 1
ATOM 865 O O . LEU A 1 111 ? 1.813 -7.173 3.890 1.00 66.81 111 LEU A O 1
ATOM 869 N N . LYS A 1 112 ? 1.265 -7.451 6.023 1.00 60.44 112 LYS A N 1
ATOM 870 C CA . LYS A 1 112 ? -0.167 -7.658 5.771 1.00 60.44 112 LYS A CA 1
ATOM 871 C C . LYS A 1 112 ? -0.869 -6.313 5.833 1.00 60.44 112 LYS A C 1
ATOM 873 O O . LYS A 1 112 ? -0.553 -5.542 6.740 1.00 60.44 112 LYS A O 1
ATOM 878 N N . TYR A 1 113 ? -1.856 -6.041 4.972 1.00 55.38 113 TYR A N 1
ATOM 879 C CA . TYR A 1 113 ? -2.804 -4.960 5.266 1.00 55.38 113 TYR A CA 1
ATOM 880 C C . TYR A 1 113 ? -3.294 -5.161 6.697 1.00 55.38 113 TYR A C 1
ATOM 882 O O . TYR A 1 113 ? -3.542 -6.297 7.118 1.00 55.38 113 TYR A O 1
ATOM 890 N N . ASP A 1 114 ? -3.332 -4.087 7.485 1.00 49.84 114 ASP A N 1
ATOM 891 C CA . ASP A 1 114 ? -4.079 -4.181 8.728 1.00 49.84 114 ASP A CA 1
ATOM 892 C C . ASP A 1 114 ? -5.466 -4.645 8.345 1.00 49.84 114 ASP A C 1
ATOM 894 O O . ASP A 1 114 ? -6.076 -4.065 7.447 1.00 49.84 114 ASP A O 1
ATOM 898 N N . LYS A 1 115 ? -5.904 -5.755 8.946 1.00 52.94 115 LYS A N 1
ATOM 899 C CA . LYS A 1 115 ? -7.293 -6.156 8.828 1.00 52.94 115 LYS A CA 1
ATOM 900 C C . LYS A 1 115 ? -8.069 -4.931 9.281 1.00 52.94 115 LYS A C 1
ATOM 902 O O . LYS A 1 115 ? -8.049 -4.619 10.471 1.00 52.94 115 LYS A O 1
ATOM 907 N N . GLN A 1 116 ? -8.687 -4.218 8.341 1.00 51.03 116 GLN A N 1
ATOM 908 C CA . GLN A 1 116 ? -9.825 -3.404 8.702 1.00 51.03 116 GLN A CA 1
ATOM 909 C C . GLN A 1 116 ? -10.738 -4.389 9.409 1.00 51.03 116 GLN A C 1
ATOM 911 O O . GLN A 1 116 ? -11.057 -5.455 8.873 1.00 51.03 116 GLN A O 1
ATOM 916 N N . ILE A 1 117 ? -10.975 -4.129 10.687 1.00 56.25 117 ILE A N 1
ATOM 917 C CA . ILE A 1 117 ? -11.890 -4.947 11.451 1.00 56.25 117 ILE A CA 1
ATOM 918 C C . ILE A 1 117 ? -13.212 -4.760 10.735 1.00 56.25 117 ILE A C 1
ATOM 920 O O . ILE A 1 117 ? -13.736 -3.651 10.700 1.00 56.25 117 ILE A O 1
ATOM 924 N N . ASP A 1 118 ? -13.690 -5.813 10.087 1.00 56.25 118 ASP A N 1
ATOM 925 C CA . ASP A 1 118 ? -14.950 -5.755 9.373 1.00 56.25 118 ASP A CA 1
ATOM 926 C C . ASP A 1 118 ? -16.053 -5.660 10.424 1.00 56.25 118 ASP A C 1
ATOM 928 O O . ASP A 1 118 ? -16.489 -6.662 10.976 1.00 56.25 118 ASP A O 1
ATOM 932 N N . LEU A 1 119 ? -16.433 -4.437 10.792 1.00 62.44 119 LEU A N 1
ATOM 933 C CA . LEU A 1 119 ? -17.346 -4.152 11.905 1.00 62.44 119 LEU A CA 1
ATOM 934 C C . LEU A 1 119 ? -18.723 -4.815 11.746 1.00 62.44 119 LEU A C 1
ATOM 936 O O . LEU A 1 119 ? -19.450 -4.949 12.733 1.00 62.44 119 LEU A O 1
ATOM 940 N N . SER A 1 120 ? -19.048 -5.243 10.523 1.00 57.47 120 SER A N 1
ATOM 941 C CA . SER A 1 120 ? -20.255 -5.978 10.144 1.00 57.47 120 SER A CA 1
ATOM 942 C C . SER A 1 120 ? -20.242 -7.401 10.706 1.00 57.47 120 SER A C 1
ATOM 944 O O . SER A 1 120 ? -21.248 -7.872 11.220 1.00 57.47 120 SER A O 1
ATOM 946 N N . THR A 1 121 ? -19.089 -8.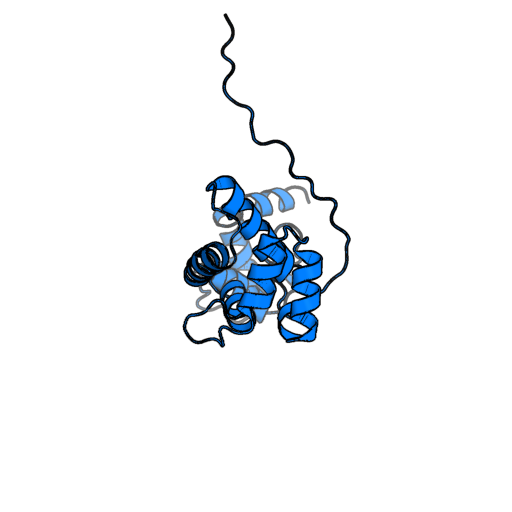076 10.655 1.00 59.66 121 THR A N 1
ATOM 947 C CA . THR A 1 121 ? -18.916 -9.479 11.093 1.00 59.66 121 THR A CA 1
ATOM 948 C C . THR A 1 121 ? -18.095 -9.616 12.375 1.00 59.66 121 THR A C 1
ATOM 950 O O . THR A 1 121 ? -18.097 -10.662 13.028 1.00 59.66 121 THR A O 1
ATOM 953 N N . ALA A 1 122 ? -17.368 -8.566 12.749 1.00 65.75 122 ALA A N 1
ATOM 954 C CA . ALA A 1 122 ? -16.447 -8.589 13.862 1.00 65.75 122 ALA A CA 1
ATOM 955 C C . ALA A 1 122 ? -17.183 -8.540 15.201 1.00 65.75 122 ALA A C 1
ATOM 957 O O . ALA A 1 122 ? -17.943 -7.616 15.529 1.00 65.75 122 ALA A O 1
ATOM 958 N N . ASP A 1 123 ? -16.868 -9.532 16.025 1.00 70.62 123 ASP A N 1
ATOM 959 C CA . ASP A 1 123 ? -17.283 -9.576 17.412 1.00 70.62 123 ASP A CA 1
ATOM 960 C C . ASP A 1 123 ? -16.395 -8.637 18.242 1.00 70.62 123 ASP A C 1
ATOM 962 O O . ASP A 1 123 ? -15.277 -8.979 18.646 1.00 70.62 123 ASP A O 1
ATOM 966 N N . LEU A 1 124 ? -16.904 -7.429 18.497 1.00 75.56 124 LEU A N 1
ATOM 967 C CA . LEU A 1 124 ? -16.222 -6.399 19.286 1.00 75.56 124 LEU A CA 1
ATOM 968 C C . LEU A 1 124 ? -15.841 -6.881 20.695 1.00 75.56 124 LEU A C 1
ATOM 970 O O . LEU A 1 124 ? -14.885 -6.376 21.286 1.00 75.56 124 LEU A O 1
ATOM 974 N N . ARG A 1 125 ? -16.516 -7.916 21.217 1.00 77.31 125 ARG A N 1
ATOM 975 C CA . ARG A 1 125 ? -16.196 -8.518 22.518 1.00 77.31 125 ARG A CA 1
ATOM 976 C C . ARG A 1 125 ? -14.936 -9.380 22.468 1.00 77.31 125 ARG A C 1
ATOM 978 O O . ARG A 1 125 ? -14.265 -9.508 23.492 1.00 77.31 125 ARG A O 1
ATOM 985 N N . LYS A 1 126 ? -14.571 -9.932 21.305 1.00 76.88 126 LYS A N 1
ATOM 986 C CA . LYS A 1 126 ? -13.368 -10.771 21.117 1.00 76.88 126 LYS A CA 1
ATOM 987 C C . LYS A 1 126 ? -12.103 -9.965 20.823 1.00 76.88 126 LYS A C 1
ATOM 989 O O . LYS A 1 126 ? -11.000 -10.463 21.026 1.00 76.88 126 LYS A O 1
ATOM 994 N N . LEU A 1 127 ? -12.247 -8.713 20.401 1.00 75.88 127 LEU A N 1
ATOM 995 C CA . LEU A 1 127 ? -11.122 -7.832 20.082 1.00 75.88 127 LEU A CA 1
ATOM 996 C C . LEU A 1 127 ? -10.425 -7.310 21.339 1.00 75.88 127 LEU A C 1
ATOM 998 O O . LEU A 1 127 ? -11.037 -7.186 22.399 1.00 75.88 127 LEU A O 1
ATOM 1002 N N . ARG A 1 128 ? -9.130 -6.996 21.255 1.00 79.62 128 ARG A N 1
ATOM 1003 C CA . ARG A 1 128 ? -8.399 -6.376 22.375 1.00 79.62 128 ARG A CA 1
ATOM 1004 C C . ARG A 1 128 ? -8.674 -4.873 22.445 1.00 79.62 128 ARG A C 1
ATOM 1006 O O . ARG A 1 128 ? -8.961 -4.242 21.434 1.00 79.62 128 ARG A O 1
ATOM 1013 N N . VAL A 1 129 ? -8.491 -4.261 23.619 1.00 81.62 129 VAL A N 1
ATOM 1014 C CA . VAL A 1 129 ? -8.674 -2.802 23.810 1.00 81.62 129 VAL A CA 1
ATOM 1015 C C . VAL A 1 129 ? -7.823 -1.980 22.832 1.00 81.62 129 VAL A C 1
ATOM 1017 O O . VAL A 1 129 ? -8.280 -0.963 22.322 1.00 81.62 129 VAL A O 1
ATOM 1020 N N . LYS A 1 130 ? -6.614 -2.451 22.492 1.00 77.94 130 LYS A N 1
ATOM 1021 C CA . LYS A 1 130 ? -5.753 -1.814 21.479 1.00 77.94 130 LYS A CA 1
ATOM 1022 C C . LYS A 1 130 ? -6.389 -1.797 20.083 1.00 77.94 130 LYS A C 1
ATOM 1024 O O . LYS A 1 130 ? -6.233 -0.821 19.362 1.00 77.94 130 LYS A O 1
ATOM 1029 N N . GLU A 1 131 ? -7.094 -2.862 19.713 1.00 77.06 131 GLU A N 1
ATOM 1030 C CA . GLU A 1 131 ? -7.797 -2.971 18.430 1.00 77.06 131 GLU A CA 1
ATOM 1031 C C . GLU A 1 131 ? -9.051 -2.089 18.409 1.00 77.06 131 GLU A C 1
ATOM 1033 O O . GLU A 1 131 ? -9.279 -1.384 17.434 1.00 77.06 131 GLU A O 1
ATOM 1038 N N . LEU A 1 132 ? -9.802 -2.041 19.515 1.00 81.00 132 LEU A N 1
ATOM 1039 C CA . LEU A 1 132 ? -10.950 -1.139 19.665 1.00 81.00 132 LEU A CA 1
ATOM 1040 C C . LEU A 1 132 ? -10.534 0.338 19.589 1.00 81.00 132 LEU A C 1
ATOM 1042 O O . LEU A 1 132 ? -11.167 1.133 18.902 1.00 81.00 132 LEU A O 1
ATOM 1046 N N . ARG A 1 133 ? -9.428 0.703 20.246 1.00 80.00 133 ARG A N 1
ATOM 1047 C CA . ARG A 1 133 ? -8.880 2.064 20.185 1.00 80.00 133 ARG A CA 1
ATOM 1048 C C . ARG A 1 133 ? -8.447 2.440 18.769 1.00 80.00 133 ARG A C 1
ATOM 1050 O O . ARG A 1 133 ? -8.623 3.585 18.382 1.00 80.00 133 ARG A O 1
ATOM 1057 N N . ARG A 1 134 ? -7.927 1.478 18.004 1.00 78.31 134 ARG A N 1
ATOM 1058 C CA . ARG A 1 134 ? -7.539 1.688 16.611 1.00 78.31 134 ARG A CA 1
ATOM 1059 C C . ARG A 1 134 ? -8.732 1.995 15.705 1.00 78.31 134 ARG A C 1
ATOM 1061 O O . ARG A 1 134 ? -8.620 2.891 14.891 1.00 78.31 134 ARG A O 1
ATOM 1068 N N . ILE A 1 135 ? -9.866 1.312 15.889 1.00 77.00 135 ILE A N 1
ATOM 1069 C CA . ILE A 1 135 ? -11.099 1.599 15.129 1.00 77.00 135 ILE A CA 1
ATOM 1070 C C . ILE A 1 135 ? -11.535 3.055 15.328 1.00 77.00 135 ILE A C 1
ATOM 1072 O O . ILE A 1 135 ? -11.886 3.736 14.373 1.00 77.00 135 ILE A O 1
ATOM 1076 N N . LEU A 1 136 ? -11.505 3.528 16.576 1.00 77.31 136 LEU A N 1
ATOM 1077 C CA . LEU A 1 136 ? -11.858 4.907 16.903 1.00 77.31 136 LEU A CA 1
ATOM 1078 C C . LEU A 1 136 ? -10.858 5.907 16.291 1.00 77.31 136 LEU A C 1
ATOM 1080 O O . LEU A 1 136 ? -11.279 6.887 15.684 1.00 77.31 136 LEU A O 1
ATOM 1084 N N . ASP A 1 137 ? -9.557 5.615 16.374 1.00 77.69 137 ASP A N 1
ATOM 1085 C CA . ASP A 1 137 ? -8.485 6.427 15.777 1.00 77.69 137 ASP A CA 1
ATOM 1086 C C . ASP A 1 137 ? -8.594 6.510 14.244 1.00 77.69 137 ASP A C 1
ATOM 1088 O O . ASP A 1 137 ? -8.498 7.598 13.681 1.00 77.69 137 ASP A O 1
ATOM 1092 N N . ASP A 1 138 ? -8.915 5.392 13.579 1.00 72.88 138 ASP A N 1
ATOM 1093 C CA . ASP A 1 138 ? -9.163 5.330 12.131 1.00 72.88 138 ASP A CA 1
ATOM 1094 C C . ASP A 1 138 ? -10.365 6.211 11.716 1.00 72.88 138 ASP A C 1
ATOM 1096 O O . ASP A 1 138 ? -10.411 6.714 10.592 1.00 72.88 138 ASP A O 1
ATOM 1100 N N . TRP A 1 139 ? -11.329 6.439 12.617 1.00 75.06 139 TRP A N 1
ATOM 1101 C CA . TRP A 1 139 ? -12.455 7.364 12.419 1.00 75.06 139 TRP A CA 1
ATOM 1102 C C . TRP A 1 139 ? -12.165 8.808 12.845 1.00 75.06 139 TRP A C 1
ATOM 1104 O O . TRP A 1 139 ? -13.022 9.678 12.678 1.00 75.06 139 TRP A O 1
ATOM 1114 N N . GLY A 1 140 ? -10.979 9.074 13.397 1.00 73.75 140 GLY A N 1
ATOM 1115 C CA . GLY A 1 140 ? -10.624 10.364 13.990 1.00 73.75 140 GLY A CA 1
ATOM 1116 C C . GLY A 1 140 ? -11.384 10.670 15.284 1.00 73.75 140 GLY A C 1
ATOM 1117 O O . GLY A 1 140 ? -11.428 11.818 15.723 1.00 73.75 140 GLY A O 1
ATOM 1118 N N . GLU A 1 141 ? -11.995 9.660 15.899 1.00 75.81 141 GLU A N 1
ATOM 1119 C CA . GLU A 1 141 ? -12.770 9.781 17.124 1.00 75.81 141 GLU A CA 1
ATOM 1120 C C . GLU A 1 141 ? -11.924 9.289 18.299 1.00 75.81 141 GLU A C 1
ATOM 1122 O O . GLU A 1 141 ? -11.356 8.204 18.288 1.00 75.81 141 GLU A O 1
ATOM 1127 N N . ALA A 1 142 ? -11.833 10.078 19.364 1.00 69.38 142 ALA A N 1
ATOM 1128 C CA . ALA A 1 142 ? -11.152 9.663 20.583 1.00 69.38 142 ALA A CA 1
ATOM 1129 C C . ALA A 1 142 ? -12.185 9.473 21.689 1.00 69.38 142 ALA A C 1
ATOM 1131 O O . ALA A 1 142 ? -12.971 10.375 21.980 1.00 69.38 142 ALA A O 1
ATOM 1132 N N . CYS A 1 143 ? -12.169 8.320 22.360 1.00 73.12 143 CYS A N 1
ATOM 1133 C CA . CYS A 1 143 ? -12.986 8.167 23.555 1.00 73.12 143 CYS A CA 1
ATOM 1134 C C . CYS A 1 143 ? -12.314 8.846 24.758 1.00 73.12 143 CYS A C 1
ATOM 1136 O O . CYS A 1 143 ? -11.371 8.305 25.344 1.00 73.12 143 CYS A O 1
ATOM 1138 N N . LYS A 1 144 ? -12.802 10.033 25.136 1.00 67.75 144 LYS A N 1
ATOM 1139 C CA . LYS A 1 144 ? -12.431 10.708 26.387 1.00 67.75 144 LYS A CA 1
ATOM 1140 C C . LYS A 1 144 ? -13.168 10.039 27.553 1.00 67.75 144 LYS A C 1
ATOM 1142 O O . LYS A 1 144 ? -14.368 10.228 27.695 1.00 67.75 144 LYS A O 1
ATOM 1147 N N . GLY A 1 145 ? -12.452 9.259 28.366 1.00 70.75 145 GLY A N 1
ATOM 1148 C CA . GLY A 1 145 ? -13.001 8.620 29.573 1.00 70.75 145 GLY A CA 1
ATOM 1149 C C . GLY A 1 145 ? -13.346 7.131 29.455 1.00 70.75 145 GLY A C 1
ATOM 1150 O O . GLY A 1 145 ? -13.822 6.565 30.429 1.00 70.75 145 GLY A O 1
ATOM 1151 N N . CYS A 1 146 ? -13.072 6.469 28.324 1.00 74.31 146 CYS A N 1
ATOM 1152 C CA . CYS A 1 146 ? -13.182 5.007 28.251 1.00 74.31 146 CYS A CA 1
ATOM 1153 C C . CYS A 1 146 ? -12.075 4.352 29.098 1.00 74.31 146 CYS A C 1
ATOM 1155 O O . CYS A 1 146 ? -10.917 4.297 28.666 1.00 74.31 146 CYS A O 1
ATOM 1157 N N . ALA A 1 147 ? -12.427 3.865 30.289 1.00 73.25 147 ALA A N 1
ATOM 1158 C CA . ALA A 1 147 ? -11.537 3.095 31.158 1.00 73.25 147 ALA A CA 1
ATOM 1159 C C . ALA A 1 147 ? -11.692 1.587 30.921 1.00 73.25 147 ALA A C 1
ATOM 1161 O O . ALA A 1 147 ? -10.706 0.848 30.967 1.00 73.25 147 ALA A O 1
ATOM 1162 N N . GLU A 1 148 ? -12.905 1.136 30.591 1.00 81.81 148 GLU A N 1
ATOM 1163 C CA . GLU A 1 148 ? -13.211 -0.275 30.416 1.00 81.81 148 GLU A CA 1
ATOM 1164 C C . GLU A 1 148 ? -13.419 -0.645 28.949 1.00 81.81 148 GLU A C 1
ATOM 1166 O O . GLU A 1 148 ? -13.773 0.162 28.088 1.00 81.81 148 GLU A O 1
ATOM 1171 N N . LYS A 1 149 ? -13.216 -1.931 28.646 1.00 81.06 149 LYS A N 1
ATOM 1172 C CA . LYS A 1 149 ? -13.418 -2.487 27.303 1.00 81.06 149 LYS A CA 1
ATOM 1173 C C . LYS A 1 149 ? -14.843 -2.240 26.788 1.00 81.06 149 LYS A C 1
ATOM 1175 O O . LYS A 1 149 ? -15.025 -1.977 25.602 1.00 81.06 149 LYS A O 1
ATOM 1180 N N . SER A 1 150 ? -15.829 -2.311 27.678 1.00 82.69 150 SER A N 1
ATOM 1181 C CA . SER A 1 150 ? -17.247 -2.101 27.378 1.00 82.69 150 SER A CA 1
ATOM 1182 C C . SER A 1 150 ? -17.539 -0.684 26.873 1.00 82.69 150 SER A C 1
ATOM 1184 O O . SER A 1 150 ? -18.334 -0.532 25.946 1.00 82.69 150 SER A O 1
ATOM 1186 N N . ASP A 1 151 ? -16.849 0.337 27.396 1.00 85.19 151 ASP A N 1
ATOM 1187 C CA . ASP A 1 151 ? -17.013 1.728 26.957 1.00 85.19 151 ASP A CA 1
ATOM 1188 C C . ASP A 1 151 ? -16.570 1.918 25.503 1.00 85.19 151 ASP A C 1
ATOM 1190 O O . ASP A 1 151 ? -17.272 2.541 24.704 1.00 85.19 151 ASP A O 1
ATOM 1194 N N . PHE A 1 152 ? -15.433 1.316 25.126 1.00 83.06 152 PHE A N 1
ATOM 1195 C CA . PHE A 1 152 ? -14.950 1.353 23.744 1.00 83.06 152 PHE A CA 1
ATOM 1196 C C . PHE A 1 152 ? -15.942 0.692 22.787 1.00 83.06 152 PHE A C 1
ATOM 1198 O O . PHE A 1 152 ? -16.208 1.226 21.713 1.00 83.06 152 PHE A O 1
ATOM 1205 N N . ILE A 1 153 ? -16.510 -0.454 23.177 1.00 84.31 153 ILE A N 1
ATOM 1206 C CA . ILE A 1 153 ? -17.503 -1.170 22.367 1.00 84.31 153 ILE A CA 1
ATOM 1207 C C . ILE A 1 153 ? -18.751 -0.304 22.170 1.00 84.31 153 ILE A C 1
ATOM 1209 O O . ILE A 1 153 ? -19.238 -0.186 21.045 1.00 84.31 153 ILE A O 1
ATOM 1213 N N . ARG A 1 154 ? -19.242 0.340 23.236 1.00 83.19 154 ARG A N 1
ATOM 1214 C CA . ARG A 1 154 ? -20.424 1.206 23.168 1.00 83.19 154 ARG A CA 1
ATOM 1215 C C . ARG A 1 154 ? -20.191 2.398 22.245 1.00 83.19 154 ARG A C 1
ATOM 1217 O O . ARG A 1 154 ? -20.990 2.621 21.341 1.00 83.19 154 ARG A O 1
ATOM 1224 N N . ARG A 1 155 ? -19.054 3.084 22.401 1.00 83.19 155 ARG A N 1
ATOM 1225 C CA . ARG A 1 155 ? -18.684 4.215 21.542 1.00 83.19 155 ARG A CA 1
ATOM 1226 C C . ARG A 1 155 ? -18.569 3.804 20.076 1.00 83.19 155 ARG A C 1
ATOM 1228 O O . ARG A 1 155 ? -19.009 4.538 19.197 1.00 83.19 155 ARG A O 1
ATOM 1235 N N . ILE A 1 156 ? -18.014 2.622 19.807 1.00 81.56 156 ILE A N 1
ATOM 1236 C CA . ILE A 1 156 ? -17.922 2.094 18.444 1.00 81.56 156 ILE A CA 1
ATOM 1237 C C . ILE A 1 156 ? -19.314 1.838 17.865 1.00 81.56 156 ILE A C 1
ATOM 1239 O O . ILE A 1 156 ? -19.553 2.235 16.733 1.00 81.56 156 ILE A O 1
ATOM 1243 N N . HIS A 1 157 ? -20.239 1.236 18.619 1.00 80.44 157 HIS A N 1
ATOM 1244 C CA . HIS A 1 157 ? -21.617 1.013 18.166 1.00 80.44 157 HIS A CA 1
ATOM 1245 C C . HIS A 1 157 ? -22.380 2.310 17.874 1.00 80.44 157 HIS A C 1
ATOM 1247 O O . HIS A 1 157 ? -23.097 2.364 16.880 1.00 80.44 157 HIS A O 1
ATOM 1253 N N . GLU A 1 158 ? -22.199 3.354 18.687 1.00 79.88 158 GLU A N 1
ATOM 1254 C CA . GLU A 1 158 ? -22.819 4.668 18.455 1.00 79.88 158 GLU A CA 1
ATOM 1255 C C . GLU A 1 158 ? -22.335 5.318 17.151 1.00 79.88 158 GLU A C 1
ATOM 1257 O O . GLU A 1 158 ? -23.107 5.953 16.434 1.00 79.88 158 GLU A O 1
ATOM 1262 N N . LEU A 1 159 ? -21.050 5.153 16.831 1.00 78.06 159 LEU A N 1
ATOM 1263 C CA . LEU A 1 159 ? -20.423 5.747 15.649 1.00 78.06 159 LEU A CA 1
ATOM 1264 C C . LEU A 1 159 ? -20.539 4.853 14.403 1.00 78.06 159 LEU A C 1
ATOM 1266 O O . LEU A 1 159 ? -20.499 5.348 13.277 1.00 78.06 159 LEU A O 1
ATOM 1270 N N . MET A 1 160 ? -20.752 3.550 14.581 1.00 72.31 160 MET A N 1
ATOM 1271 C CA . MET A 1 160 ? -20.892 2.564 13.508 1.00 72.31 160 MET A CA 1
ATOM 1272 C C . MET A 1 160 ? -21.882 2.974 12.403 1.00 72.31 160 MET A C 1
ATOM 1274 O O . MET A 1 160 ? -21.480 2.922 11.243 1.00 72.31 160 MET A O 1
ATOM 1278 N N . PRO A 1 161 ? -23.119 3.440 12.676 1.00 68.75 161 PRO A N 1
ATOM 1279 C CA . PRO A 1 161 ? -24.040 3.851 11.610 1.00 68.75 161 PRO A CA 1
ATOM 1280 C C . PRO A 1 161 ? -23.573 5.090 10.833 1.00 68.75 161 PRO A C 1
ATOM 1282 O O . PRO A 1 161 ? -23.938 5.252 9.672 1.00 68.75 161 PRO A O 1
ATOM 1285 N N . LYS A 1 162 ? -22.746 5.948 11.442 1.00 71.12 162 LYS A N 1
ATOM 1286 C CA . LYS A 1 162 ? -22.254 7.191 10.832 1.00 71.12 162 LYS A CA 1
ATOM 1287 C C . LYS A 1 162 ? -21.022 6.966 9.951 1.00 71.12 162 LYS A C 1
ATOM 1289 O O . LYS A 1 162 ? -20.932 7.548 8.876 1.00 71.12 162 LYS A O 1
ATOM 1294 N N . TYR A 1 163 ? -20.089 6.126 10.399 1.00 67.31 163 TYR A N 1
ATOM 1295 C CA . TYR A 1 163 ? -18.810 5.887 9.711 1.00 67.31 163 TYR A CA 1
ATOM 1296 C C . TYR A 1 163 ? -18.790 4.584 8.901 1.00 67.31 163 TYR A C 1
ATOM 1298 O O . TYR A 1 163 ? -17.990 4.441 7.980 1.00 67.31 163 TYR A O 1
ATOM 1306 N N . ALA A 1 164 ? -19.681 3.639 9.209 1.00 60.91 164 ALA A N 1
ATOM 1307 C CA . ALA A 1 164 ? -19.785 2.345 8.543 1.00 60.91 164 ALA A CA 1
ATOM 1308 C C . ALA A 1 164 ? -21.262 1.923 8.334 1.00 60.91 164 ALA A C 1
ATOM 1310 O O . ALA A 1 164 ? -21.695 0.892 8.857 1.00 60.91 164 ALA A O 1
ATOM 1311 N N . PRO A 1 165 ? -22.052 2.664 7.528 1.00 57.09 165 PRO A N 1
ATOM 1312 C CA . PRO A 1 165 ? -23.478 2.377 7.315 1.00 57.09 165 PRO A CA 1
ATOM 1313 C C . PRO A 1 165 ? -23.742 0.982 6.718 1.00 57.09 165 PRO A C 1
ATOM 1315 O O . PRO A 1 165 ? -24.747 0.354 7.040 1.00 57.09 165 PRO A O 1
ATOM 1318 N N . ARG A 1 166 ? -22.809 0.441 5.917 1.00 52.88 166 ARG A N 1
ATOM 1319 C CA . ARG A 1 166 ? -22.881 -0.941 5.398 1.00 52.88 166 ARG A CA 1
ATOM 1320 C C . ARG A 1 166 ? -22.728 -2.009 6.492 1.00 52.88 166 ARG A C 1
ATOM 1322 O O . ARG A 1 166 ? -23.316 -3.076 6.373 1.00 52.88 166 ARG A O 1
ATOM 1329 N N . ALA A 1 167 ? -21.975 -1.716 7.553 1.00 54.75 167 ALA A N 1
ATOM 1330 C CA . ALA A 1 167 ? -21.772 -2.614 8.691 1.00 54.75 167 ALA A CA 1
ATOM 1331 C C . ALA A 1 167 ? -22.919 -2.545 9.708 1.00 54.75 167 ALA A C 1
ATOM 1333 O O . ALA A 1 167 ? -23.250 -3.551 10.331 1.00 54.75 167 ALA A O 1
ATOM 1334 N N . ALA A 1 168 ? -23.535 -1.368 9.862 1.00 56.50 168 ALA A N 1
ATOM 1335 C CA . ALA A 1 168 ? -24.697 -1.179 10.726 1.00 56.50 168 ALA A CA 1
ATOM 1336 C C . ALA A 1 168 ? -25.930 -1.935 10.203 1.00 56.50 168 ALA A C 1
ATOM 1338 O O . ALA A 1 168 ? -26.631 -2.559 10.994 1.00 56.50 168 ALA A O 1
ATOM 1339 N N . GLY A 1 169 ? -26.145 -1.943 8.880 1.00 52.28 169 GLY A N 1
ATOM 1340 C CA . GLY A 1 169 ? -27.228 -2.710 8.252 1.00 52.28 169 GLY A CA 1
ATOM 1341 C C . GLY A 1 169 ? -27.125 -4.215 8.516 1.00 52.28 169 GLY A C 1
ATOM 1342 O O . GLY A 1 169 ? -28.094 -4.820 8.945 1.00 52.28 169 GLY A O 1
ATOM 1343 N N . ALA A 1 170 ? -25.929 -4.800 8.394 1.00 53.00 170 ALA A N 1
ATOM 1344 C CA . ALA A 1 170 ? -25.706 -6.238 8.596 1.00 53.00 170 ALA A CA 1
ATOM 1345 C C . ALA A 1 170 ? -25.948 -6.744 10.037 1.00 53.00 170 ALA A C 1
ATOM 1347 O O . ALA A 1 170 ? -25.977 -7.952 10.259 1.00 53.00 170 ALA A O 1
ATOM 1348 N N . ARG A 1 171 ? -26.079 -5.846 11.025 1.00 52.22 171 ARG A N 1
ATOM 1349 C CA . ARG A 1 171 ? -26.359 -6.191 12.433 1.00 52.22 171 ARG A CA 1
ATOM 1350 C C . ARG A 1 171 ? -27.808 -5.922 12.844 1.00 52.22 171 ARG A C 1
ATOM 1352 O O . ARG A 1 171 ? -28.150 -6.242 13.975 1.00 52.22 171 ARG A O 1
ATOM 1359 N N . ALA A 1 172 ? -28.627 -5.331 11.972 1.00 51.66 172 ALA A N 1
ATOM 1360 C CA . ALA A 1 172 ? -30.049 -5.100 12.234 1.00 51.66 172 ALA A CA 1
ATOM 1361 C C . ALA A 1 172 ? -30.918 -6.351 11.982 1.00 51.66 172 ALA A C 1
ATOM 1363 O O . ALA A 1 172 ? -32.090 -6.348 12.344 1.00 51.66 172 ALA A O 1
ATOM 1364 N N . ASP A 1 173 ? -30.337 -7.407 11.399 1.00 40.47 173 ASP A N 1
ATOM 1365 C CA . ASP A 1 173 ? -31.017 -8.654 11.018 1.00 40.47 173 ASP A CA 1
ATOM 1366 C C . ASP A 1 173 ? -30.737 -9.851 11.968 1.00 40.47 173 ASP A C 1
ATOM 1368 O O . ASP A 1 173 ? -30.999 -10.999 11.604 1.00 40.47 173 ASP A O 1
ATOM 1372 N N . LEU A 1 174 ? -30.198 -9.614 13.174 1.00 41.16 174 LEU A N 1
ATOM 1373 C CA . LEU A 1 174 ? -30.011 -10.617 14.247 1.00 41.16 174 LEU A CA 1
ATOM 1374 C C . LEU A 1 174 ? -30.770 -10.209 15.512 1.00 41.16 174 LEU A C 1
ATOM 1376 O O . LEU A 1 174 ? -31.263 -11.128 16.204 1.00 41.16 174 LEU A O 1
#

Radius of gyration: 20.53 Å; chains: 1; bounding box: 55×29×61 Å

pLDDT: mean 71.86, std 16.45, range [31.58, 89.12]

Organism: NCBI:txid257818